Protein AF-A0A1M6QET3-F1 (afdb_monomer_lite)

Structure (mmCIF, N/CA/C/O backbone):
data_AF-A0A1M6QET3-F1
#
_entry.id   AF-A0A1M6QET3-F1
#
loop_
_atom_site.group_PDB
_atom_site.id
_atom_site.type_symbol
_atom_site.label_atom_id
_atom_site.label_alt_id
_atom_site.label_comp_id
_atom_site.label_asym_id
_atom_site.label_entity_id
_atom_site.label_seq_id
_atom_site.pdbx_PDB_ins_code
_atom_site.Cartn_x
_atom_site.Cartn_y
_atom_site.Cartn_z
_atom_site.occupancy
_atom_site.B_iso_or_equiv
_atom_site.auth_seq_id
_atom_site.auth_comp_id
_atom_site.auth_asym_id
_atom_site.auth_atom_id
_atom_site.pdbx_PDB_model_num
ATOM 1 N N . MET A 1 1 ? -4.218 1.853 22.233 1.00 68.94 1 MET A N 1
ATOM 2 C CA . MET A 1 1 ? -2.917 1.419 21.689 1.00 68.94 1 MET A CA 1
ATOM 3 C C . MET A 1 1 ? -3.093 1.228 20.197 1.00 68.94 1 MET A C 1
ATOM 5 O O . MET A 1 1 ? -3.990 0.488 19.818 1.00 68.94 1 MET A O 1
ATOM 9 N N . GLU A 1 2 ? -2.296 1.902 19.372 1.00 84.62 2 GLU A N 1
ATOM 10 C CA . GLU A 1 2 ? -2.348 1.718 17.916 1.00 84.62 2 GLU A CA 1
ATOM 11 C C . GLU A 1 2 ? -1.724 0.370 17.534 1.00 84.62 2 GLU A C 1
ATOM 13 O O . GLU A 1 2 ? -0.692 -0.017 18.095 1.00 84.62 2 GLU A O 1
ATOM 18 N N . ARG A 1 3 ? -2.350 -0.359 16.606 1.00 94.31 3 ARG A N 1
ATOM 19 C CA . ARG A 1 3 ? -1.856 -1.658 16.134 1.00 94.31 3 ARG A CA 1
ATOM 20 C C . ARG A 1 3 ? -1.359 -1.536 14.703 1.00 94.31 3 ARG A C 1
ATOM 22 O O . ARG A 1 3 ? -2.143 -1.285 13.795 1.00 94.31 3 ARG A O 1
ATOM 29 N N . GLU A 1 4 ? -0.066 -1.774 14.505 1.00 96.19 4 GLU A N 1
ATOM 30 C CA . GLU A 1 4 ? 0.516 -1.876 13.167 1.00 96.19 4 GLU A CA 1
ATOM 31 C C . GLU A 1 4 ? 0.385 -3.303 12.621 1.00 96.19 4 GLU A C 1
ATOM 33 O O . GLU A 1 4 ? 0.620 -4.288 13.327 1.00 96.19 4 GLU A O 1
ATOM 38 N N . MET A 1 5 ? 0.026 -3.418 11.347 1.00 96.19 5 MET A N 1
ATOM 39 C CA . MET A 1 5 ? -0.077 -4.686 10.634 1.00 96.19 5 MET A CA 1
ATOM 40 C C . MET A 1 5 ? 0.394 -4.540 9.183 1.00 96.19 5 MET A C 1
ATOM 42 O O . MET A 1 5 ? 0.312 -3.448 8.615 1.00 96.19 5 MET A O 1
ATOM 46 N N . PRO A 1 6 ? 0.900 -5.618 8.560 1.00 97.06 6 PRO A N 1
ATOM 47 C CA . PRO A 1 6 ? 1.209 -5.595 7.137 1.00 97.06 6 PRO A CA 1
ATOM 48 C C . PRO A 1 6 ? -0.060 -5.350 6.314 1.00 97.06 6 PRO A C 1
ATOM 50 O O . PRO A 1 6 ? -1.176 -5.584 6.783 1.00 97.06 6 PRO A O 1
ATOM 53 N N . LEU A 1 7 ? 0.115 -4.939 5.056 1.00 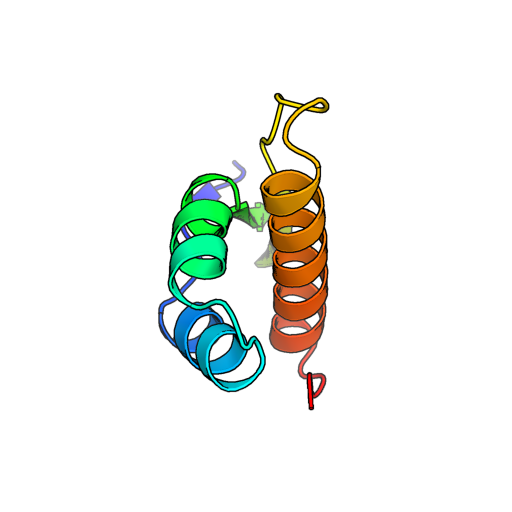97.31 7 LEU A N 1
ATOM 54 C CA . LEU A 1 7 ? -1.006 -4.875 4.122 1.00 97.31 7 LEU A CA 1
ATOM 55 C C . LEU A 1 7 ? -1.710 -6.248 4.024 1.00 97.31 7 LEU A C 1
ATOM 57 O O . LEU A 1 7 ? -1.027 -7.265 3.845 1.00 97.31 7 LEU A O 1
ATOM 61 N N . PRO A 1 8 ? -3.051 -6.295 4.103 1.00 96.62 8 PRO A N 1
ATOM 62 C CA . PRO A 1 8 ? -3.831 -7.490 3.808 1.00 96.62 8 PRO A CA 1
ATOM 63 C C . PRO A 1 8 ? -3.601 -7.982 2.378 1.00 96.62 8 PRO A C 1
ATOM 65 O O . PRO A 1 8 ? -3.399 -7.185 1.459 1.00 96.62 8 PRO A O 1
ATOM 68 N N . ASP A 1 9 ? -3.692 -9.294 2.167 1.00 97.88 9 ASP A N 1
ATOM 69 C CA . ASP A 1 9 ? -3.377 -9.894 0.866 1.00 97.88 9 ASP A CA 1
ATOM 70 C C . ASP A 1 9 ? -4.327 -9.435 -0.245 1.00 97.88 9 ASP A C 1
ATOM 72 O O . ASP A 1 9 ? -3.875 -9.161 -1.353 1.00 97.88 9 ASP A O 1
ATOM 76 N N . TRP A 1 10 ? -5.606 -9.201 0.067 1.00 97.44 10 TRP A N 1
ATOM 77 C CA . TRP A 1 10 ? -6.568 -8.676 -0.907 1.00 97.44 10 TRP A CA 1
ATOM 78 C C . TRP A 1 10 ? -6.178 -7.284 -1.444 1.00 97.44 10 TRP A C 1
ATOM 80 O O . TRP A 1 10 ? -6.388 -7.003 -2.623 1.00 97.44 10 TRP A O 1
ATOM 90 N N . ILE A 1 11 ? -5.563 -6.422 -0.619 1.00 97.75 11 ILE A N 1
ATOM 91 C CA . ILE A 1 11 ? -5.050 -5.113 -1.062 1.00 97.75 11 ILE A CA 1
ATOM 92 C C . ILE A 1 11 ? -3.855 -5.322 -1.989 1.00 97.75 11 ILE A C 1
ATOM 94 O O . ILE A 1 11 ? -3.802 -4.744 -3.077 1.00 97.75 11 ILE A O 1
ATOM 98 N N . LYS A 1 12 ? -2.903 -6.171 -1.579 1.00 98.38 12 LYS A N 1
ATOM 99 C CA . LYS A 1 12 ? -1.705 -6.472 -2.374 1.00 98.38 12 LYS A CA 1
ATOM 100 C C . LYS A 1 12 ? -2.081 -7.026 -3.744 1.00 98.38 12 LYS A C 1
ATOM 102 O O . LYS A 1 12 ? -1.540 -6.572 -4.747 1.00 98.38 12 LYS A O 1
ATOM 107 N N . GLU A 1 13 ? -3.021 -7.965 -3.802 1.00 98.19 13 GLU A N 1
ATOM 108 C CA . GLU A 1 13 ? -3.498 -8.571 -5.047 1.00 98.19 13 GLU A CA 1
ATOM 109 C C . GLU A 1 13 ? -4.115 -7.536 -5.992 1.00 98.19 13 GLU A C 1
ATOM 111 O O . GLU A 1 13 ? -3.749 -7.497 -7.169 1.00 98.19 13 GLU A O 1
ATOM 116 N N . ARG A 1 14 ? -4.983 -6.652 -5.485 1.00 98.12 14 ARG A N 1
ATOM 117 C CA . ARG A 1 14 ? -5.604 -5.584 -6.288 1.00 98.12 14 ARG A CA 1
ATOM 118 C C . ARG A 1 14 ? -4.560 -4.606 -6.828 1.00 98.12 14 ARG A C 1
ATOM 120 O O . ARG A 1 14 ? -4.573 -4.284 -8.014 1.00 98.12 14 ARG A O 1
A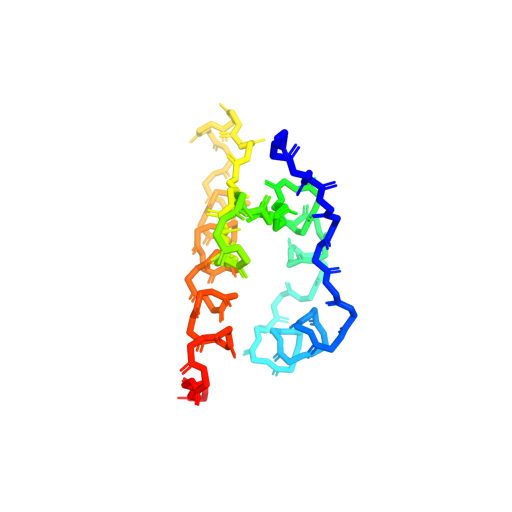TOM 127 N N . ILE A 1 15 ? -3.592 -4.205 -6.004 1.00 98.25 15 ILE A N 1
ATOM 128 C CA . ILE A 1 15 ? -2.486 -3.348 -6.455 1.00 98.25 15 ILE A CA 1
ATOM 129 C C . ILE A 1 15 ? -1.631 -4.063 -7.514 1.00 98.25 15 ILE A C 1
ATOM 131 O O . ILE A 1 15 ? -1.291 -3.463 -8.532 1.00 98.25 15 ILE A O 1
ATOM 135 N N . LEU A 1 16 ? -1.313 -5.348 -7.325 1.00 98.31 16 LEU A N 1
ATOM 136 C CA . LEU A 1 16 ? -0.524 -6.148 -8.274 1.00 98.31 16 LEU A CA 1
ATOM 137 C C . LEU A 1 16 ? -1.232 -6.396 -9.614 1.00 98.31 16 LEU A C 1
ATOM 139 O O . LEU A 1 16 ? -0.556 -6.677 -10.607 1.00 98.31 16 LEU A O 1
ATOM 143 N N . GLN A 1 17 ? -2.564 -6.317 -9.654 1.00 97.62 17 GLN A N 1
ATOM 144 C CA . GLN A 1 17 ? -3.338 -6.323 -10.899 1.00 97.62 17 GLN A CA 1
ATOM 145 C C . GLN A 1 17 ? -3.219 -4.986 -11.645 1.00 97.62 17 GLN A C 1
ATOM 147 O O . GLN A 1 17 ? -3.136 -4.990 -12.872 1.00 97.62 17 GLN A O 1
ATOM 152 N N . LYS A 1 18 ? -3.148 -3.864 -10.916 1.00 96.88 18 LYS A N 1
ATOM 153 C CA . LYS A 1 18 ? -3.072 -2.506 -11.476 1.00 96.88 18 LYS A CA 1
ATOM 154 C C . LYS A 1 18 ? -1.679 -2.128 -11.989 1.00 96.88 18 LYS A C 1
ATOM 156 O O . LYS A 1 18 ? -1.548 -1.476 -13.024 1.00 96.88 18 LYS A O 1
ATOM 161 N N . VAL A 1 19 ? -0.626 -2.478 -11.252 1.00 97.12 19 VAL A N 1
ATOM 162 C CA . VAL A 1 19 ? 0.744 -2.023 -11.547 1.00 97.12 19 VAL A CA 1
ATOM 163 C C . VAL A 1 19 ? 1.480 -2.960 -12.506 1.00 97.12 19 VAL A C 1
ATOM 165 O O . VAL A 1 19 ? 1.419 -4.182 -12.395 1.00 97.12 19 VAL A O 1
ATOM 168 N N . HIS A 1 20 ? 2.268 -2.392 -13.422 1.00 95.88 20 HIS A N 1
ATOM 169 C CA . HIS A 1 20 ? 3.054 -3.190 -14.369 1.00 95.88 20 HIS A CA 1
ATOM 170 C C . HIS A 1 20 ? 4.265 -3.878 -13.717 1.00 95.88 20 HIS A C 1
ATOM 172 O O . HIS A 1 20 ? 4.542 -5.047 -13.989 1.00 95.88 20 HIS A O 1
ATOM 178 N N . ASN A 1 21 ? 4.999 -3.177 -12.845 1.00 97.69 21 ASN A N 1
ATOM 179 C CA . ASN A 1 21 ? 6.207 -3.714 -12.215 1.00 97.69 21 ASN A CA 1
ATOM 180 C C . ASN A 1 21 ? 5.890 -4.393 -10.874 1.00 97.69 21 ASN A C 1
ATOM 182 O O . ASN A 1 21 ? 6.076 -3.817 -9.801 1.00 97.69 21 ASN A O 1
ATOM 186 N N . LYS A 1 22 ? 5.431 -5.646 -10.951 1.00 98.25 22 LYS A N 1
ATOM 187 C CA . LYS A 1 22 ? 5.042 -6.457 -9.785 1.00 98.25 22 LYS A CA 1
ATOM 188 C C . LYS A 1 22 ? 6.181 -6.666 -8.789 1.00 98.25 22 LYS A C 1
ATOM 190 O O . LYS A 1 22 ? 5.955 -6.610 -7.588 1.00 98.25 22 LYS A O 1
ATOM 195 N N . ALA A 1 23 ? 7.407 -6.874 -9.271 1.00 98.06 23 ALA A N 1
ATOM 196 C CA . ALA A 1 23 ? 8.569 -7.070 -8.405 1.00 98.06 23 ALA A CA 1
ATOM 197 C C . ALA A 1 23 ? 8.869 -5.825 -7.559 1.00 98.06 23 ALA A C 1
ATOM 199 O O . ALA A 1 23 ? 9.148 -5.937 -6.368 1.00 98.06 23 ALA A O 1
ATOM 200 N N . LEU A 1 24 ? 8.772 -4.640 -8.164 1.00 98.19 24 LEU A N 1
ATOM 201 C CA . LEU A 1 24 ? 8.965 -3.379 -7.455 1.00 98.19 24 LEU A CA 1
ATOM 202 C C . LEU A 1 24 ? 7.818 -3.094 -6.477 1.00 98.19 24 LEU A C 1
ATOM 204 O O . LEU A 1 24 ? 8.075 -2.615 -5.380 1.00 98.19 24 LEU A O 1
ATOM 208 N N . ALA A 1 25 ? 6.578 -3.438 -6.836 1.00 98.56 25 ALA A N 1
ATOM 209 C CA . ALA A 1 25 ? 5.425 -3.314 -5.943 1.00 98.56 25 ALA A CA 1
ATOM 210 C C . ALA A 1 25 ? 5.519 -4.243 -4.724 1.00 98.56 25 ALA A C 1
ATOM 212 O O . ALA A 1 25 ? 5.262 -3.805 -3.608 1.00 98.56 25 ALA A O 1
ATOM 213 N N . MET A 1 26 ? 5.965 -5.491 -4.914 1.00 98.31 26 MET A N 1
ATOM 214 C CA . MET A 1 26 ? 6.215 -6.414 -3.801 1.00 98.31 26 MET A CA 1
ATOM 215 C C . MET A 1 26 ? 7.252 -5.854 -2.826 1.00 98.31 26 MET A C 1
ATOM 217 O O . MET A 1 26 ? 7.005 -5.870 -1.626 1.00 98.31 26 MET A O 1
ATOM 221 N N . LYS A 1 27 ? 8.355 -5.286 -3.337 1.00 98.19 27 LYS A N 1
ATOM 222 C CA . LYS A 1 27 ? 9.336 -4.583 -2.496 1.00 98.19 27 LYS A CA 1
ATOM 223 C C . LYS A 1 27 ? 8.728 -3.371 -1.796 1.00 98.19 27 LYS A C 1
ATOM 225 O O . LYS A 1 27 ? 8.992 -3.146 -0.626 1.00 98.19 27 LYS A O 1
ATOM 230 N N . ALA A 1 28 ? 7.898 -2.595 -2.491 1.00 98.38 28 ALA A N 1
ATOM 231 C CA . ALA A 1 28 ? 7.238 -1.434 -1.905 1.00 98.38 28 ALA A CA 1
ATOM 232 C C . ALA A 1 28 ? 6.328 -1.810 -0.721 1.00 98.38 28 ALA A C 1
ATOM 234 O O . ALA A 1 28 ? 6.271 -1.064 0.251 1.00 98.38 28 ALA A O 1
ATOM 235 N N . PHE A 1 29 ? 5.661 -2.970 -0.759 1.00 98.50 29 PHE A N 1
ATOM 236 C CA . PHE A 1 29 ? 4.813 -3.436 0.346 1.00 98.50 29 PHE A CA 1
ATOM 237 C C . PHE A 1 29 ? 5.576 -3.659 1.656 1.00 98.50 29 PHE A C 1
ATOM 239 O O . PHE A 1 29 ? 4.964 -3.571 2.715 1.00 98.50 29 PHE A O 1
ATOM 246 N N . GLU A 1 30 ? 6.885 -3.918 1.606 1.00 97.88 30 GLU A N 1
ATOM 247 C CA . GLU A 1 30 ? 7.723 -4.077 2.805 1.00 97.88 30 GLU A CA 1
ATOM 248 C C . GLU A 1 30 ? 7.824 -2.776 3.618 1.00 97.88 30 GLU A C 1
ATOM 250 O O . GLU A 1 30 ? 8.046 -2.822 4.826 1.00 97.88 30 GLU A O 1
ATOM 255 N N . TYR A 1 31 ? 7.594 -1.628 2.974 1.00 98.19 31 TYR A N 1
ATOM 256 C CA . TYR A 1 31 ? 7.653 -0.301 3.587 1.00 98.19 31 TYR A CA 1
ATOM 257 C C . TYR A 1 31 ? 6.281 0.252 3.967 1.00 98.19 31 TYR A C 1
ATOM 259 O O . TYR A 1 31 ? 6.200 1.399 4.390 1.00 98.19 31 TYR A O 1
ATOM 267 N N . ILE A 1 32 ? 5.193 -0.506 3.786 1.00 98.31 32 ILE A N 1
ATOM 268 C CA . ILE A 1 32 ? 3.827 -0.011 3.989 1.00 98.31 32 ILE A CA 1
ATOM 269 C C . ILE A 1 32 ? 3.114 -0.861 5.037 1.00 98.31 32 ILE A C 1
ATOM 271 O O . ILE A 1 32 ? 3.074 -2.091 4.960 1.00 98.31 32 ILE A O 1
ATOM 275 N N . LYS A 1 33 ? 2.487 -0.186 5.998 1.00 97.88 33 LYS A N 1
ATOM 276 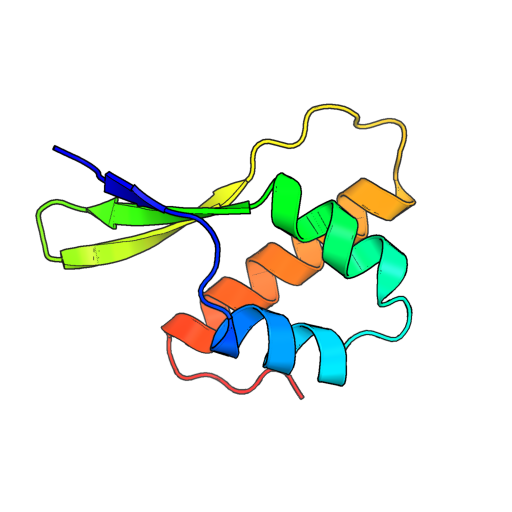C CA . LYS A 1 33 ? 1.716 -0.801 7.078 1.00 97.88 33 LYS A CA 1
ATOM 277 C C . LYS A 1 33 ? 0.329 -0.179 7.171 1.00 97.88 33 LYS A C 1
ATOM 279 O O . LYS A 1 33 ? 0.142 1.005 6.879 1.00 97.88 33 LYS A O 1
ATOM 284 N N . LEU A 1 34 ? -0.633 -0.973 7.630 1.00 97.25 34 LEU A N 1
ATOM 285 C CA . LEU A 1 34 ? -1.886 -0.451 8.156 1.00 97.25 34 LEU A CA 1
ATOM 286 C C . LEU A 1 34 ? -1.760 -0.223 9.652 1.00 97.25 34 LEU A C 1
ATOM 288 O O . LEU A 1 34 ? -1.170 -1.032 10.368 1.00 97.25 34 LEU A O 1
ATOM 292 N N . VAL A 1 35 ? -2.335 0.879 10.107 1.00 97.00 35 VAL A N 1
ATOM 293 C CA . VAL A 1 35 ? -2.399 1.253 11.512 1.00 97.00 35 VAL A CA 1
ATOM 294 C C . VAL A 1 35 ? -3.863 1.329 11.902 1.00 97.00 35 VAL A C 1
ATOM 296 O O . VAL A 1 35 ? -4.586 2.203 11.427 1.00 97.00 35 VAL A O 1
ATOM 299 N N . GLU A 1 36 ? -4.297 0.409 12.754 1.00 96.00 36 GLU A N 1
ATOM 300 C CA . GLU A 1 36 ? -5.617 0.451 13.377 1.00 96.00 36 GLU A CA 1
ATOM 301 C C . GLU A 1 36 ? -5.556 1.385 14.590 1.00 96.00 36 GLU A C 1
ATOM 303 O O . GLU A 1 36 ? -4.774 1.167 15.529 1.00 96.00 36 GLU A O 1
ATOM 308 N N . LYS A 1 37 ? -6.334 2.466 14.528 1.00 94.50 37 LYS A N 1
ATOM 309 C CA . LYS A 1 37 ? -6.473 3.462 15.593 1.00 94.50 37 LYS A CA 1
ATOM 310 C C . LYS A 1 37 ? -7.461 2.979 16.656 1.00 94.50 37 LYS A C 1
ATOM 312 O O . LYS A 1 37 ? -8.210 2.028 16.455 1.00 94.50 37 LYS A O 1
ATOM 317 N N . GLU A 1 38 ? -7.470 3.647 17.808 1.00 92.25 38 GLU A N 1
ATOM 318 C CA . GLU A 1 38 ? -8.325 3.263 18.945 1.00 92.25 38 GLU A CA 1
ATOM 319 C C . GLU A 1 38 ? -9.827 3.363 18.644 1.00 92.25 38 GLU A C 1
ATOM 321 O O . GLU A 1 38 ? -10.621 2.641 19.242 1.00 92.25 38 GLU A O 1
ATOM 326 N N . ASP A 1 39 ? -10.210 4.230 17.706 1.00 92.50 39 ASP A N 1
ATOM 327 C CA . ASP A 1 39 ? -11.584 4.406 17.229 1.00 92.50 39 ASP A CA 1
ATOM 328 C C . ASP A 1 39 ? -11.987 3.399 16.131 1.00 92.50 39 ASP A C 1
ATOM 330 O O . ASP A 1 39 ? -13.093 3.477 15.598 1.00 92.50 39 ASP A O 1
ATOM 334 N N . GLY A 1 40 ? -11.105 2.450 15.796 1.00 90.44 40 GLY A N 1
ATOM 335 C CA . GLY A 1 40 ? -11.312 1.448 14.751 1.00 90.44 40 GLY A CA 1
ATOM 336 C C . GLY A 1 40 ? -11.026 1.949 13.333 1.00 90.44 40 GLY A C 1
ATOM 337 O O . GLY A 1 40 ? -11.194 1.190 12.377 1.00 90.44 40 GLY A O 1
ATOM 338 N N . THR A 1 41 ? -10.589 3.200 13.158 1.00 91.94 41 THR A N 1
ATOM 339 C CA . THR A 1 41 ? -10.200 3.707 11.836 1.00 91.94 41 THR A CA 1
ATOM 340 C C . THR A 1 41 ? -8.868 3.107 11.381 1.00 91.94 41 THR A C 1
ATOM 342 O O . THR A 1 41 ? -7.953 2.884 12.177 1.00 91.94 41 THR A O 1
ATOM 345 N N . LEU A 1 42 ? -8.747 2.842 10.076 1.00 95.12 42 LEU A N 1
ATOM 346 C CA . LEU A 1 42 ? -7.525 2.322 9.462 1.00 95.12 42 LEU A CA 1
ATOM 347 C C . LEU A 1 42 ? -6.757 3.441 8.767 1.00 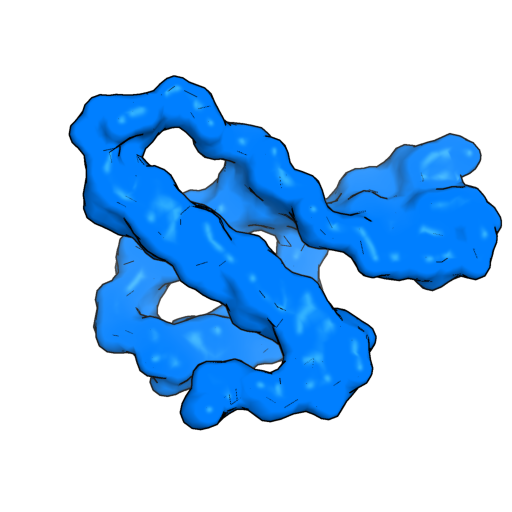95.12 42 LEU A C 1
ATOM 349 O O . LEU A 1 42 ? -7.302 4.171 7.944 1.00 95.12 42 LEU A O 1
ATOM 353 N N . TRP A 1 43 ? -5.470 3.550 9.076 1.00 95.19 43 TRP A N 1
ATOM 354 C CA . TRP A 1 43 ? -4.548 4.494 8.454 1.00 95.19 43 TRP A CA 1
ATOM 355 C C . TRP A 1 43 ? -3.475 3.749 7.672 1.00 95.19 43 TRP A C 1
ATOM 357 O O . TRP A 1 43 ? -3.071 2.650 8.045 1.00 95.19 43 TRP A O 1
ATOM 367 N N . VAL A 1 44 ? -2.969 4.372 6.610 1.00 97.19 44 VAL A N 1
ATOM 368 C CA . VAL A 1 44 ? -1.848 3.838 5.827 1.00 97.19 44 VAL A CA 1
ATOM 369 C C . VAL A 1 44 ? -0.585 4.612 6.176 1.00 97.19 44 VAL A C 1
ATOM 371 O O . VAL A 1 44 ? -0.513 5.823 5.930 1.00 97.19 44 VAL A O 1
ATOM 374 N N . LYS A 1 45 ? 0.395 3.902 6.731 1.00 96.69 45 LYS A N 1
ATOM 375 C CA . LYS A 1 45 ? 1.719 4.407 7.101 1.00 96.69 45 LYS A CA 1
ATOM 376 C C . LYS A 1 45 ? 2.758 3.854 6.130 1.00 96.69 45 LYS A C 1
ATOM 378 O O . LYS A 1 45 ? 2.690 2.682 5.766 1.00 96.69 45 LYS A O 1
ATOM 383 N N . GLU A 1 46 ? 3.710 4.689 5.740 1.00 96.44 46 GLU A N 1
ATOM 384 C CA . GLU A 1 46 ? 4.916 4.261 5.033 1.00 96.44 46 GLU A CA 1
ATOM 385 C C . GLU A 1 46 ? 6.161 4.563 5.869 1.00 96.44 46 GLU A C 1
ATOM 387 O O . GLU A 1 46 ? 6.143 5.480 6.692 1.00 96.44 46 GLU A O 1
ATOM 392 N N . GLU A 1 47 ? 7.196 3.744 5.704 1.00 95.44 47 GLU A N 1
ATOM 393 C CA . GLU A 1 47 ? 8.496 3.880 6.365 1.00 95.44 47 GLU A CA 1
ATOM 394 C C . GLU A 1 47 ? 9.624 3.710 5.335 1.00 95.44 47 GLU A C 1
ATOM 396 O O . GLU A 1 47 ? 10.392 2.749 5.391 1.00 95.44 47 GLU A O 1
ATOM 401 N N . PHE A 1 48 ? 9.703 4.606 4.348 1.00 95.06 48 PHE A N 1
ATOM 402 C CA . PHE A 1 48 ? 10.729 4.570 3.306 1.00 95.06 48 PHE A CA 1
ATOM 403 C C . PHE A 1 48 ? 11.719 5.742 3.410 1.00 95.06 48 PHE A C 1
ATOM 405 O O . PHE A 1 48 ? 11.350 6.905 3.287 1.00 95.06 48 PHE A O 1
ATOM 412 N N . GLU A 1 49 ? 13.007 5.432 3.592 1.00 93.31 49 GLU A N 1
ATOM 413 C CA . GLU A 1 49 ? 14.039 6.439 3.902 1.00 93.31 49 GLU A CA 1
ATOM 414 C C . GLU A 1 49 ? 15.012 6.734 2.739 1.00 93.31 49 GLU A C 1
ATOM 416 O O . GLU A 1 49 ? 15.683 7.769 2.734 1.00 93.31 49 GLU A O 1
ATOM 421 N N . ASP A 1 50 ? 15.106 5.859 1.727 1.00 93.62 50 ASP A N 1
ATOM 422 C CA . ASP A 1 50 ? 16.069 6.008 0.622 1.00 93.62 50 ASP A CA 1
ATOM 423 C C . ASP A 1 50 ? 15.533 6.890 -0.514 1.00 93.62 50 ASP A C 1
ATOM 425 O O . ASP A 1 50 ? 15.095 6.422 -1.569 1.00 93.62 50 ASP A O 1
ATOM 429 N N . MET A 1 51 ? 15.636 8.203 -0.325 1.00 92.31 51 MET A N 1
ATOM 430 C CA . MET A 1 51 ? 15.168 9.193 -1.300 1.00 92.31 51 MET A CA 1
ATOM 431 C C . MET A 1 51 ? 15.930 9.175 -2.637 1.00 92.31 51 MET A C 1
ATOM 433 O O . MET A 1 51 ? 15.446 9.764 -3.600 1.00 92.31 51 MET A O 1
ATOM 437 N N . ASN A 1 52 ? 17.083 8.497 -2.737 1.00 94.94 52 ASN A N 1
ATOM 438 C CA . ASN A 1 52 ? 17.843 8.395 -3.991 1.00 94.94 52 ASN A CA 1
ATOM 439 C C . ASN A 1 52 ? 17.342 7.254 -4.886 1.00 94.94 52 ASN A C 1
ATOM 441 O O . ASN A 1 52 ? 17.562 7.262 -6.102 1.00 94.94 52 ASN A O 1
ATOM 445 N N . ASN A 1 53 ? 16.636 6.278 -4.317 1.00 95.56 53 ASN A N 1
ATOM 446 C CA . ASN A 1 53 ? 15.999 5.209 -5.070 1.00 95.56 53 ASN A CA 1
ATOM 447 C C . ASN A 1 53 ? 14.610 5.644 -5.553 1.00 95.56 53 ASN A C 1
ATOM 449 O O . ASN A 1 53 ? 13.575 5.137 -5.118 1.00 95.56 53 ASN A O 1
ATOM 453 N N . HIS A 1 54 ? 14.594 6.594 -6.491 1.00 95.62 54 HIS A N 1
ATOM 454 C CA . HIS A 1 54 ? 13.366 7.217 -6.994 1.00 95.62 54 HIS A CA 1
ATOM 455 C C . HIS A 1 54 ? 12.337 6.206 -7.520 1.00 95.62 54 HIS A C 1
ATOM 457 O O . HIS A 1 54 ? 11.138 6.398 -7.344 1.00 95.62 54 HIS A O 1
ATOM 463 N N . ALA A 1 55 ? 12.784 5.116 -8.152 1.00 96.94 55 ALA A N 1
ATOM 464 C CA . ALA A 1 55 ? 11.876 4.099 -8.676 1.00 96.94 55 ALA A CA 1
ATOM 465 C C . ALA A 1 55 ? 11.073 3.427 -7.552 1.00 96.94 55 ALA A C 1
ATOM 467 O O . ALA A 1 55 ? 9.851 3.304 -7.650 1.00 96.94 55 ALA A O 1
ATOM 468 N N . LEU A 1 56 ? 11.753 3.013 -6.480 1.00 97.69 56 LEU A N 1
ATOM 469 C CA . LEU A 1 56 ? 11.102 2.403 -5.327 1.00 97.69 56 LEU A CA 1
ATOM 470 C C . LEU A 1 56 ? 10.285 3.432 -4.542 1.00 97.69 56 LEU A C 1
ATOM 472 O O . LEU A 1 56 ? 9.146 3.129 -4.204 1.00 97.69 56 LEU A O 1
ATOM 476 N N . LEU A 1 57 ? 10.801 4.654 -4.365 1.00 97.75 57 LEU A N 1
ATOM 477 C CA . LEU A 1 57 ? 10.072 5.762 -3.742 1.00 97.75 57 LEU A CA 1
ATOM 478 C C . LEU A 1 57 ? 8.713 5.988 -4.417 1.00 97.75 57 LEU A C 1
ATOM 480 O O . LEU A 1 57 ? 7.675 5.972 -3.761 1.00 97.75 57 LEU A O 1
ATOM 484 N N . PHE A 1 58 ? 8.697 6.154 -5.743 1.00 97.69 58 PHE A N 1
ATOM 485 C CA . PHE A 1 58 ? 7.451 6.381 -6.473 1.00 97.69 58 PHE A CA 1
ATOM 486 C C . PHE A 1 58 ? 6.507 5.182 -6.403 1.00 97.69 58 PHE A C 1
ATOM 488 O O . PHE A 1 58 ? 5.294 5.373 -6.326 1.00 97.69 58 PHE A O 1
ATOM 495 N N . MET A 1 59 ? 7.038 3.957 -6.389 1.00 98.38 59 MET A N 1
ATOM 496 C CA . MET A 1 59 ? 6.207 2.770 -6.206 1.00 98.38 59 MET A CA 1
ATOM 497 C C . MET A 1 59 ? 5.597 2.711 -4.799 1.00 98.38 59 MET A C 1
ATOM 499 O O . MET A 1 59 ? 4.409 2.423 -4.686 1.00 98.38 59 MET A O 1
ATOM 503 N N . VAL A 1 60 ? 6.355 3.031 -3.743 1.00 98.38 60 VAL A N 1
ATOM 504 C CA . VAL A 1 60 ? 5.835 3.133 -2.367 1.00 98.38 60 VAL A CA 1
ATOM 505 C C . VAL A 1 60 ? 4.707 4.157 -2.307 1.00 98.38 60 VAL A C 1
ATOM 507 O O . VAL A 1 60 ? 3.607 3.816 -1.879 1.00 98.38 60 VAL A O 1
ATOM 510 N N . LEU A 1 61 ? 4.924 5.369 -2.824 1.00 97.88 61 LEU A N 1
ATOM 511 C CA . LEU A 1 61 ? 3.900 6.420 -2.833 1.00 97.88 61 LEU A CA 1
ATOM 512 C C . LEU A 1 61 ? 2.640 6.005 -3.610 1.00 97.88 61 LEU A C 1
ATOM 514 O O . LEU A 1 61 ? 1.522 6.241 -3.146 1.00 97.88 61 LEU A O 1
ATOM 518 N N . ALA A 1 62 ? 2.798 5.341 -4.759 1.00 98.06 62 ALA A N 1
ATOM 519 C CA . ALA A 1 62 ? 1.673 4.823 -5.533 1.00 98.06 62 ALA A CA 1
ATOM 520 C C . ALA A 1 62 ? 0.897 3.745 -4.758 1.00 98.06 62 ALA A C 1
ATOM 522 O O . ALA A 1 62 ? -0.327 3.824 -4.651 1.00 98.06 62 ALA A O 1
ATOM 523 N N . CYS A 1 63 ? 1.596 2.773 -4.166 1.00 98.38 63 CYS A N 1
ATOM 524 C CA . CYS A 1 63 ? 0.988 1.716 -3.359 1.00 98.38 63 CYS A CA 1
ATOM 525 C C . CYS A 1 63 ? 0.281 2.270 -2.111 1.00 98.38 63 CYS A C 1
ATOM 527 O O . CYS A 1 63 ? -0.804 1.790 -1.779 1.00 98.38 63 CYS A O 1
ATOM 529 N N . VAL A 1 64 ? 0.833 3.296 -1.451 1.00 98.38 64 VAL A N 1
ATOM 530 C CA . VAL A 1 64 ? 0.174 4.001 -0.335 1.00 98.38 64 VAL A CA 1
ATOM 531 C C . VAL A 1 64 ? -1.137 4.624 -0.801 1.00 98.38 64 VAL A C 1
ATOM 533 O O . VAL A 1 64 ? -2.172 4.417 -0.168 1.00 98.38 64 VAL A O 1
ATOM 536 N N . ASN A 1 65 ? -1.113 5.346 -1.924 1.00 98.25 65 ASN A N 1
ATOM 537 C CA . ASN A 1 65 ? -2.307 5.969 -2.485 1.00 98.25 65 ASN A CA 1
ATOM 538 C C . ASN A 1 65 ? -3.384 4.931 -2.836 1.00 98.25 65 ASN A C 1
ATOM 540 O O . ASN A 1 65 ? -4.531 5.078 -2.428 1.00 98.25 65 ASN A O 1
ATOM 544 N N . TYR A 1 66 ? -3.020 3.849 -3.528 1.00 98.38 66 TYR A N 1
ATOM 545 C CA . TYR A 1 66 ? -3.969 2.783 -3.860 1.00 98.38 66 TYR A CA 1
ATOM 546 C C . TYR A 1 66 ? -4.529 2.088 -2.620 1.00 98.38 66 TYR A C 1
ATOM 548 O O . TYR A 1 66 ? -5.721 1.808 -2.568 1.00 98.38 66 TYR A O 1
ATOM 556 N N . THR A 1 67 ? -3.697 1.850 -1.606 1.00 98.25 67 THR A N 1
ATOM 557 C CA . THR A 1 67 ? -4.144 1.260 -0.339 1.00 98.25 67 THR A CA 1
ATOM 558 C C . THR A 1 67 ? -5.197 2.138 0.337 1.00 98.25 67 THR A C 1
ATOM 560 O O . THR A 1 67 ? -6.216 1.612 0.775 1.00 98.25 67 THR A O 1
ATOM 563 N N . ARG A 1 68 ? -4.986 3.463 0.396 1.00 97.62 68 ARG A N 1
ATOM 564 C CA . ARG A 1 68 ? -5.955 4.407 0.989 1.00 97.62 68 ARG A CA 1
ATOM 565 C C . ARG A 1 68 ? -7.302 4.333 0.278 1.00 97.62 68 ARG A C 1
ATOM 567 O O . ARG A 1 68 ? -8.309 4.052 0.917 1.00 97.62 68 ARG A O 1
ATOM 574 N N . ARG A 1 69 ? -7.274 4.450 -1.051 1.00 97.75 69 ARG A N 1
ATOM 575 C CA . ARG A 1 69 ? -8.458 4.360 -1.913 1.00 97.75 69 ARG A CA 1
ATOM 576 C C . ARG A 1 69 ? -9.221 3.052 -1.700 1.00 97.75 69 ARG A C 1
ATOM 578 O O . ARG A 1 69 ?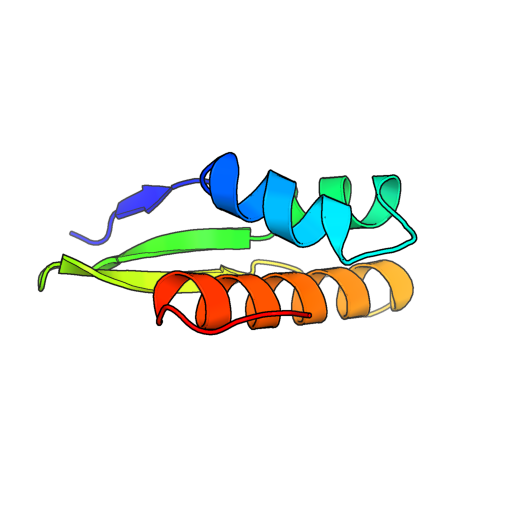 -10.422 3.071 -1.466 1.00 97.75 69 ARG A O 1
ATOM 585 N N . LEU A 1 70 ? -8.521 1.916 -1.683 1.00 97.62 70 LEU A N 1
ATOM 586 C CA . LEU A 1 70 ? -9.141 0.605 -1.463 1.00 97.62 70 LEU A CA 1
ATOM 587 C C . LEU A 1 70 ? -9.810 0.473 -0.084 1.00 97.62 70 LEU A C 1
ATOM 589 O O . LEU A 1 70 ? -10.868 -0.145 0.015 1.00 97.62 70 LEU A O 1
ATOM 593 N N . ILE A 1 71 ? -9.218 1.032 0.976 1.00 95.81 71 ILE A N 1
ATOM 594 C CA . ILE A 1 71 ? -9.799 1.017 2.333 1.00 95.81 71 ILE A CA 1
ATOM 595 C C . ILE A 1 71 ? -11.038 1.912 2.416 1.00 95.81 71 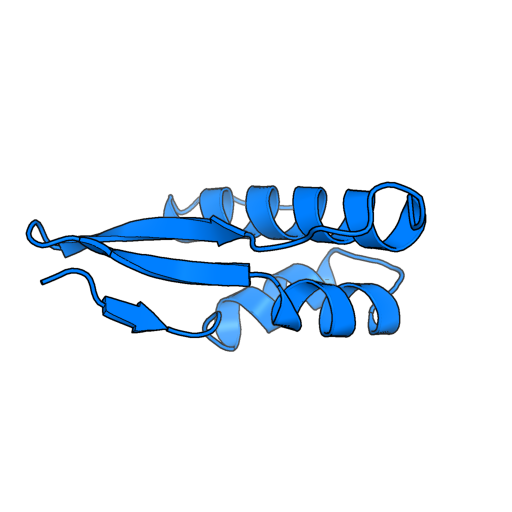ILE A C 1
ATOM 597 O O . ILE A 1 71 ? -11.994 1.573 3.109 1.00 95.81 71 ILE A O 1
ATOM 601 N N . GLU A 1 72 ? -11.042 3.020 1.679 1.00 95.62 72 GLU A N 1
ATOM 602 C CA . GLU A 1 72 ? -12.178 3.939 1.555 1.00 95.62 72 GLU A CA 1
ATOM 603 C C . GLU A 1 72 ? -13.281 3.403 0.618 1.00 95.62 72 GLU A C 1
ATOM 605 O O . GLU A 1 72 ? -14.340 4.014 0.486 1.00 95.62 72 GLU A O 1
ATOM 610 N N . GLY A 1 73 ? -13.073 2.229 0.008 1.00 95.50 73 GLY A N 1
ATOM 611 C CA . GLY A 1 73 ? -14.025 1.593 -0.903 1.00 95.50 73 GLY A CA 1
ATOM 612 C C . GLY A 1 73 ? -14.000 2.160 -2.324 1.00 95.50 73 GLY A C 1
ATOM 613 O O . GLY A 1 73 ? -14.921 1.903 -3.100 1.00 95.50 73 GLY A O 1
ATOM 614 N N . GLU A 1 74 ? -12.967 2.922 -2.677 1.00 96.25 74 GLU A N 1
ATOM 615 C CA . GLU A 1 74 ? -12.767 3.450 -4.020 1.00 96.25 74 GLU A CA 1
ATOM 616 C C . GLU A 1 74 ? -12.137 2.425 -4.973 1.00 96.25 74 GLU A C 1
ATOM 618 O O . GLU A 1 74 ? -11.411 1.507 -4.577 1.00 96.25 74 GLU A O 1
ATOM 623 N N . ASP A 1 75 ? -12.369 2.640 -6.268 1.00 92.44 75 ASP A N 1
ATOM 624 C CA . ASP A 1 75 ? -11.698 1.905 -7.336 1.00 92.44 75 ASP A CA 1
ATOM 625 C C . ASP A 1 75 ? -10.296 2.471 -7.615 1.00 92.44 75 ASP A C 1
ATOM 627 O O . ASP A 1 75 ? -10.064 3.673 -7.493 1.00 92.44 75 ASP A O 1
ATOM 631 N N . ILE A 1 76 ? -9.358 1.620 -8.021 1.00 94.31 76 ILE A N 1
ATOM 632 C CA . ILE A 1 76 ? -7.986 1.999 -8.392 1.00 94.31 76 ILE A CA 1
ATOM 633 C C . ILE A 1 76 ? -7.675 1.752 -9.873 1.00 94.31 76 ILE A C 1
ATOM 635 O O . ILE A 1 76 ? -6.528 1.963 -10.285 1.00 94.31 76 ILE A O 1
ATOM 639 N N . ASP A 1 77 ? -8.670 1.330 -10.657 1.00 82.00 77 ASP A N 1
ATOM 640 C CA . ASP A 1 77 ? -8.590 1.209 -12.116 1.00 82.00 77 ASP A CA 1
ATOM 641 C C . ASP A 1 77 ? -8.538 2.560 -12.849 1.00 82.00 77 ASP A C 1
ATOM 643 O O . ASP A 1 77 ? -9.123 3.567 -12.391 1.00 82.00 77 ASP A O 1
#

pLDDT: mean 95.94, std 4.2, range [68.94, 98.56]

Foldseek 3Di:
DKDKDQDDVVLLVLVCVVDDCNVLLVVLSVQWIWIQDPVRDIAIDGDDDPVVPVSSVVSNVLSNVSSVCVSVVHDPD

Secondary structure (DSSP, 8-state):
--EEEEPPHHHHHHHHHH-S-HHHHHHHHTTEEEEE-TTS-EEEEE----TT-HHHHHHHHHHHHHHHHHHTT----

Sequence (77 aa):
MEREMPLPDWIKERILQKVHNKALAMKAFEYIKLVEKEDGTLWVKEEFEDMNNHALLFMVLACVNYTRRLIEGEDID

Radius of gyration: 12.27 Å; chains: 1; bounding box: 32×19×36 Å

Organism: NCBI:txid381751